Protein AF-A0A9K3MWX7-F1 (afdb_monomer)

Foldseek 3Di:
DAADDDDPPDFADADDADDDDPVVVVLVVVVVVVCVVVVVDDDDDDDSHDDHDDDDDDPDDPPPPPPPPDDDDDDDDDDDDDDDRDHD

pLDDT: mean 70.22, std 20.95, range [33.0, 94.12]

Nearest PDB structures (foldseek):
  8wut-assembly1_E  TM=9.000E-01  e=4.265E-01  Moloney murine leukemia virus

Structure (mmCIF, N/CA/C/O backbone):
data_AF-A0A9K3MWX7-F1
#
_entry.id   AF-A0A9K3MWX7-F1
#
loop_
_atom_site.group_PDB
_atom_site.id
_atom_site.type_symbol
_atom_site.label_atom_id
_atom_site.label_alt_id
_atom_site.label_comp_id
_atom_site.label_asym_id
_atom_site.label_entity_id
_atom_site.label_seq_id
_atom_site.pdbx_PDB_ins_code
_atom_site.Cartn_x
_atom_site.Cartn_y
_atom_site.Cartn_z
_atom_site.occupancy
_atom_site.B_iso_or_equiv
_atom_site.auth_seq_id
_atom_site.auth_comp_id
_atom_site.auth_asym_id
_atom_site.auth_atom_id
_atom_site.pdbx_PDB_model_num
ATOM 1 N N . MET A 1 1 ? -5.141 8.091 -18.230 1.00 74.12 1 MET A N 1
ATOM 2 C CA . MET A 1 1 ? -4.452 6.913 -17.659 1.00 74.12 1 MET A CA 1
ATOM 3 C C . MET A 1 1 ? -3.060 7.330 -17.227 1.00 74.12 1 MET A C 1
ATOM 5 O O . MET A 1 1 ? -2.417 8.051 -17.978 1.00 74.12 1 MET A O 1
ATOM 9 N N . HIS A 1 2 ? -2.625 6.940 -16.032 1.00 82.88 2 HIS A N 1
ATOM 10 C CA . HIS A 1 2 ? -1.282 7.236 -15.533 1.00 82.88 2 HIS A CA 1
ATOM 11 C C . HIS A 1 2 ? -0.383 6.010 -15.751 1.00 82.88 2 HIS A C 1
ATOM 13 O O . HIS A 1 2 ? -0.822 4.893 -15.497 1.00 82.88 2 HIS A O 1
ATOM 19 N N . LYS A 1 3 ? 0.851 6.209 -16.229 1.00 84.50 3 LYS A N 1
ATOM 20 C CA . LYS A 1 3 ? 1.817 5.137 -16.517 1.00 84.50 3 LYS A CA 1
ATOM 21 C C . LYS A 1 3 ? 3.114 5.389 -15.743 1.00 84.50 3 LYS A C 1
ATOM 23 O O . LYS A 1 3 ? 3.671 6.476 -15.866 1.00 84.50 3 LYS A O 1
ATOM 28 N N . ILE A 1 4 ? 3.608 4.394 -15.000 1.00 84.50 4 ILE A N 1
ATOM 29 C CA . ILE A 1 4 ? 4.987 4.412 -14.478 1.00 84.50 4 ILE A CA 1
ATOM 30 C C . ILE A 1 4 ? 5.911 3.972 -15.601 1.00 84.50 4 ILE A C 1
ATOM 32 O O . ILE A 1 4 ? 5.660 2.965 -16.263 1.00 84.50 4 ILE A O 1
ATOM 36 N N . ILE A 1 5 ? 6.968 4.745 -15.820 1.00 87.44 5 ILE A N 1
ATOM 37 C CA . ILE A 1 5 ? 8.062 4.378 -16.711 1.00 87.44 5 ILE A CA 1
ATOM 38 C C . ILE A 1 5 ? 9.171 3.819 -15.823 1.00 87.44 5 ILE A C 1
ATOM 40 O O . ILE A 1 5 ? 9.674 4.522 -14.948 1.00 87.44 5 ILE A O 1
ATOM 44 N N . THR A 1 6 ? 9.524 2.558 -16.044 1.00 85.00 6 THR A N 1
ATOM 45 C CA . THR A 1 6 ? 10.593 1.864 -15.321 1.00 85.00 6 THR A CA 1
ATOM 46 C C . THR A 1 6 ? 11.785 1.680 -16.261 1.00 85.00 6 THR A C 1
ATOM 48 O O . THR A 1 6 ? 11.597 1.556 -17.471 1.00 85.00 6 THR A O 1
ATOM 51 N N . THR A 1 7 ? 13.011 1.688 -15.732 1.00 88.25 7 THR A N 1
ATOM 52 C CA . THR A 1 7 ? 14.227 1.396 -16.509 1.00 88.25 7 THR A CA 1
ATOM 53 C C . THR A 1 7 ? 14.204 -0.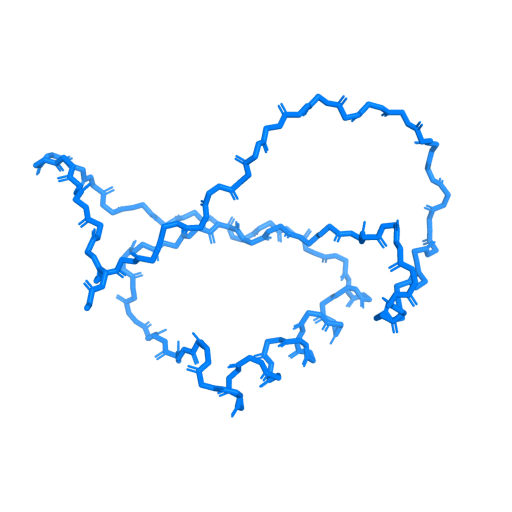035 -17.052 1.00 88.25 7 THR A C 1
ATOM 55 O O . THR A 1 7 ? 13.711 -0.932 -16.369 1.00 88.25 7 THR A O 1
ATOM 58 N N . GLU A 1 8 ? 14.768 -0.248 -18.244 1.00 80.12 8 GLU A N 1
ATOM 59 C CA . GLU A 1 8 ? 14.700 -1.514 -19.002 1.00 80.12 8 GLU A CA 1
ATOM 60 C C . GLU A 1 8 ? 15.226 -2.738 -18.221 1.00 80.12 8 GLU A C 1
ATOM 62 O O . GLU A 1 8 ? 14.684 -3.830 -18.365 1.00 80.12 8 GLU A O 1
ATOM 67 N N . ASP A 1 9 ? 16.184 -2.545 -17.307 1.00 83.12 9 ASP A N 1
ATOM 68 C CA . ASP A 1 9 ? 16.782 -3.614 -16.489 1.00 83.12 9 ASP A CA 1
ATOM 69 C C . ASP A 1 9 ? 16.196 -3.747 -15.069 1.00 83.12 9 ASP A C 1
ATOM 71 O O . ASP A 1 9 ? 16.739 -4.466 -14.219 1.00 83.12 9 ASP A O 1
ATOM 75 N N . ALA A 1 10 ? 15.116 -3.027 -14.749 1.00 83.06 10 ALA A N 1
ATOM 76 C CA . ALA A 1 10 ? 14.570 -3.041 -13.396 1.00 83.06 10 ALA A CA 1
ATOM 77 C C . ALA A 1 10 ? 13.921 -4.388 -13.063 1.00 83.06 10 ALA A C 1
ATOM 79 O O . ALA A 1 10 ? 12.900 -4.779 -13.629 1.00 83.06 10 ALA A O 1
ATOM 80 N N . LYS A 1 11 ? 14.491 -5.081 -12.077 1.00 84.94 11 LYS A N 1
ATOM 81 C CA . LYS A 1 11 ? 13.966 -6.362 -11.605 1.00 84.94 11 LYS A CA 1
ATOM 82 C C . LYS A 1 11 ? 12.852 -6.153 -10.576 1.00 84.94 11 LYS A C 1
ATOM 84 O O . LYS A 1 11 ? 13.051 -5.382 -9.631 1.00 84.94 11 LYS A O 1
ATOM 89 N N . PRO A 1 12 ? 11.724 -6.879 -10.695 1.00 82.88 12 PRO A N 1
ATOM 90 C CA . PRO A 1 12 ? 10.694 -6.872 -9.673 1.00 82.88 12 PRO A CA 1
ATOM 91 C C . PRO A 1 12 ? 11.262 -7.335 -8.342 1.00 82.88 12 PRO A C 1
ATOM 93 O O . PRO A 1 12 ? 11.882 -8.394 -8.251 1.00 82.88 12 PRO A O 1
ATOM 96 N N . THR A 1 13 ? 11.051 -6.522 -7.310 1.00 83.69 13 THR A N 1
ATOM 97 C CA . THR A 1 13 ? 11.465 -6.854 -5.949 1.00 83.69 13 THR A CA 1
ATOM 98 C C . THR A 1 13 ? 10.242 -7.000 -5.060 1.00 83.69 13 THR A C 1
ATOM 100 O O . THR A 1 13 ? 9.329 -6.170 -5.065 1.00 83.69 13 THR A O 1
ATOM 103 N N . ARG A 1 14 ? 10.249 -8.079 -4.275 1.00 82.94 14 ARG A N 1
ATOM 104 C CA . ARG A 1 14 ? 9.261 -8.349 -3.240 1.00 82.94 14 ARG A CA 1
ATOM 105 C C . ARG A 1 14 ? 9.889 -8.087 -1.883 1.00 82.94 14 ARG A C 1
ATOM 107 O O . ARG A 1 14 ? 10.615 -8.925 -1.352 1.00 82.94 14 ARG A O 1
ATOM 114 N N . GLU A 1 15 ? 9.600 -6.925 -1.322 1.00 84.50 15 GLU A N 1
ATOM 115 C CA . GLU A 1 15 ? 10.047 -6.590 0.021 1.00 84.50 15 GLU A CA 1
ATOM 116 C C . GLU A 1 15 ? 9.107 -7.181 1.077 1.00 84.50 15 GLU A C 1
ATOM 118 O O . GLU A 1 15 ? 7.882 -7.203 0.932 1.00 84.50 15 GLU A O 1
ATOM 123 N N . ALA A 1 16 ? 9.689 -7.676 2.171 1.00 84.12 16 ALA A N 1
ATOM 124 C CA . ALA A 1 16 ? 8.915 -8.196 3.287 1.00 84.12 16 ALA A CA 1
ATOM 125 C C . ALA A 1 16 ? 8.206 -7.057 4.032 1.00 84.12 16 ALA A C 1
ATOM 127 O O . ALA A 1 16 ? 8.805 -6.034 4.377 1.00 84.12 16 ALA A O 1
ATOM 128 N N . GLN A 1 17 ? 6.927 -7.263 4.345 1.00 82.62 17 GLN A N 1
ATOM 129 C CA . GLN A 1 17 ? 6.145 -6.291 5.097 1.00 82.62 17 GLN A CA 1
ATOM 130 C C . GLN A 1 17 ? 6.718 -6.111 6.510 1.00 82.62 17 GLN A C 1
ATOM 132 O O . GLN A 1 17 ? 6.949 -7.076 7.244 1.00 82.62 17 GLN A O 1
ATOM 137 N N . ARG A 1 18 ? 6.908 -4.854 6.923 1.00 83.31 18 ARG A N 1
ATOM 138 C CA . ARG A 1 18 ? 7.396 -4.519 8.267 1.00 83.31 18 ARG A CA 1
ATOM 139 C C . ARG A 1 18 ? 6.386 -4.948 9.336 1.00 83.31 18 ARG A C 1
ATOM 141 O O . ARG A 1 18 ? 5.172 -4.863 9.140 1.00 83.31 18 ARG A O 1
ATOM 148 N N . ARG A 1 19 ? 6.888 -5.386 10.498 1.00 84.69 19 ARG A N 1
ATOM 149 C CA . ARG A 1 19 ? 6.043 -5.815 11.622 1.00 84.69 19 ARG A CA 1
ATOM 150 C C . ARG A 1 19 ? 5.243 -4.628 12.162 1.00 84.69 19 ARG A C 1
ATOM 152 O O . ARG A 1 19 ? 5.821 -3.659 12.643 1.00 84.69 19 ARG A O 1
ATOM 159 N N . LEU A 1 20 ? 3.917 -4.736 12.123 1.00 80.69 20 LEU A N 1
ATOM 160 C CA . LEU A 1 20 ? 3.001 -3.752 12.700 1.00 80.69 20 LEU A CA 1
ATOM 161 C C . LEU A 1 20 ? 2.565 -4.171 14.106 1.00 80.69 20 LEU A C 1
ATOM 163 O O . LEU A 1 20 ? 2.396 -5.358 14.391 1.00 80.69 20 LEU A O 1
ATOM 167 N N . ASN A 1 21 ? 2.323 -3.185 14.971 1.00 82.12 21 ASN A N 1
ATOM 168 C CA . ASN A 1 21 ? 1.693 -3.426 16.267 1.00 82.12 21 ASN A CA 1
ATOM 169 C C . ASN A 1 21 ? 0.264 -3.972 16.061 1.00 82.12 21 ASN A C 1
ATOM 171 O O . ASN A 1 21 ? -0.456 -3.432 15.215 1.00 82.12 21 ASN A O 1
ATOM 175 N N . PRO A 1 22 ? -0.193 -4.970 16.843 1.00 83.38 22 PRO A N 1
ATOM 176 C CA . PRO A 1 22 ? -1.531 -5.555 16.695 1.00 83.38 22 PRO A CA 1
ATOM 177 C C . PRO A 1 22 ? -2.663 -4.517 16.703 1.00 83.38 22 PRO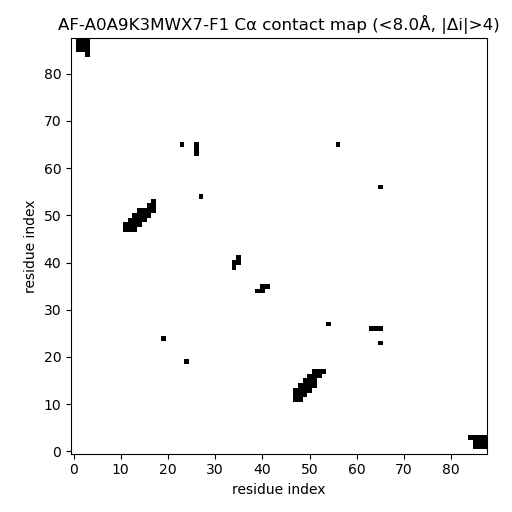 A C 1
ATOM 179 O O . PRO A 1 22 ? -3.521 -4.545 15.826 1.00 83.38 22 PRO A O 1
ATOM 182 N N . ASN A 1 23 ? -2.591 -3.526 17.599 1.00 81.00 23 ASN A N 1
ATOM 183 C CA . ASN A 1 23 ? -3.571 -2.435 17.686 1.00 81.00 23 ASN A CA 1
ATOM 184 C C . ASN A 1 23 ? -3.654 -1.601 16.397 1.00 81.00 23 ASN A C 1
ATOM 186 O O . ASN A 1 23 ? -4.730 -1.177 15.988 1.00 81.00 23 ASN A O 1
ATOM 190 N N . LEU A 1 24 ? -2.517 -1.367 15.732 1.00 81.50 24 LEU A N 1
ATOM 191 C CA . LEU A 1 24 ? -2.484 -0.624 14.471 1.00 81.50 24 LEU A CA 1
ATOM 192 C C . LEU A 1 24 ? -2.997 -1.473 13.309 1.00 81.50 24 LEU A C 1
ATOM 194 O O . LEU A 1 24 ? -3.615 -0.938 12.395 1.00 81.50 24 LEU A O 1
ATOM 198 N N . ARG A 1 25 ? -2.798 -2.795 13.351 1.00 83.94 25 ARG A N 1
ATOM 199 C CA . ARG A 1 25 ? -3.258 -3.708 12.298 1.00 83.94 25 ARG A CA 1
ATOM 200 C C . ARG A 1 25 ? -4.774 -3.647 12.111 1.00 83.94 25 ARG A C 1
ATOM 202 O O . ARG A 1 25 ? -5.240 -3.691 10.977 1.00 83.94 25 ARG A O 1
ATOM 209 N N . GLU A 1 26 ? -5.540 -3.531 13.192 1.00 86.25 26 GLU A N 1
ATOM 210 C CA . GLU A 1 26 ? -7.000 -3.396 13.106 1.00 86.25 2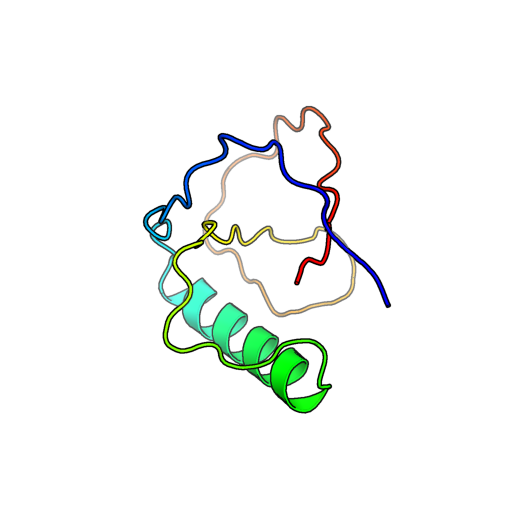6 GLU A CA 1
ATOM 211 C C . GLU A 1 26 ? -7.437 -2.072 12.476 1.00 86.25 26 GLU A C 1
ATOM 213 O O . GLU A 1 26 ? -8.374 -2.050 11.678 1.00 86.25 26 GLU A O 1
ATOM 218 N N . VAL A 1 27 ? -6.747 -0.976 12.798 1.00 84.00 27 VAL A N 1
ATOM 219 C CA . VAL A 1 27 ? -7.024 0.345 12.216 1.00 84.00 27 VAL A CA 1
ATOM 220 C C . VAL A 1 27 ? -6.723 0.335 10.719 1.00 84.00 27 VAL A C 1
ATOM 222 O O . VAL A 1 27 ? -7.577 0.719 9.925 1.00 84.00 27 VAL A O 1
ATOM 225 N N . VAL A 1 28 ? -5.562 -0.200 10.333 1.00 85.62 28 VAL A N 1
ATOM 226 C CA . VAL A 1 28 ? -5.154 -0.324 8.926 1.00 85.62 28 VAL A CA 1
ATOM 227 C C . VAL A 1 28 ? -6.154 -1.159 8.139 1.00 85.62 28 VAL A C 1
ATOM 229 O O . VAL A 1 28 ? -6.571 -0.746 7.067 1.00 85.62 28 VAL A O 1
ATOM 232 N N . LYS A 1 29 ? -6.603 -2.301 8.677 1.00 87.81 29 LYS A N 1
ATOM 233 C CA . LYS A 1 29 ? -7.625 -3.128 8.015 1.00 87.81 29 LYS A CA 1
ATOM 234 C C . LYS A 1 29 ? -8.902 -2.336 7.722 1.00 87.81 29 LYS A C 1
ATOM 236 O O . LYS A 1 29 ? -9.433 -2.441 6.623 1.00 87.81 29 LYS A O 1
ATOM 241 N N . LYS A 1 30 ? -9.379 -1.528 8.675 1.00 89.50 30 LYS A N 1
ATOM 242 C CA . LYS A 1 30 ? -10.577 -0.692 8.485 1.00 89.50 30 LYS A CA 1
ATOM 243 C C . LYS A 1 30 ? -10.370 0.382 7.417 1.00 89.50 30 LYS A C 1
ATOM 245 O O . LYS A 1 30 ? -11.305 0.685 6.688 1.00 89.50 30 LYS A O 1
ATOM 250 N N . GLU A 1 31 ? -9.179 0.965 7.328 1.00 88.94 31 GLU A N 1
ATOM 251 C CA . GLU A 1 31 ? -8.859 1.960 6.296 1.00 88.94 31 GLU A CA 1
ATOM 252 C C . GLU A 1 31 ? -8.712 1.325 4.907 1.00 88.94 31 GLU A C 1
ATOM 254 O O . GLU A 1 31 ? -9.263 1.850 3.945 1.00 88.94 31 GLU A O 1
ATOM 259 N N . VAL A 1 32 ? -8.077 0.154 4.813 1.00 88.12 32 VAL A N 1
ATOM 260 C CA . VAL A 1 32 ? -7.954 -0.611 3.561 1.00 88.12 32 VAL A CA 1
ATOM 261 C C . VAL A 1 32 ? -9.328 -0.982 3.004 1.00 88.12 32 VAL A C 1
ATOM 263 O O . VAL A 1 32 ? -9.562 -0.797 1.816 1.00 88.12 32 VAL A O 1
ATOM 266 N N . ILE A 1 33 ? -10.258 -1.439 3.851 1.00 92.69 33 ILE A N 1
ATOM 267 C CA . ILE A 1 33 ? -11.633 -1.749 3.423 1.00 92.69 33 ILE A CA 1
ATOM 268 C C . ILE A 1 33 ? -12.325 -0.499 2.870 1.00 92.69 33 ILE A C 1
ATOM 270 O O . ILE A 1 33 ? -12.896 -0.556 1.790 1.00 92.69 33 ILE A O 1
ATOM 274 N N . LYS A 1 34 ? -12.193 0.658 3.531 1.00 91.50 34 LYS A N 1
ATOM 275 C CA . LYS A 1 34 ? -12.761 1.916 3.016 1.00 91.50 34 LYS A CA 1
ATOM 276 C C . LYS A 1 34 ? -12.219 2.289 1.635 1.00 91.50 34 LYS A C 1
ATOM 278 O O . LYS A 1 34 ? -12.960 2.836 0.828 1.00 91.50 34 LYS A O 1
ATOM 283 N N . TRP A 1 35 ? -10.938 2.040 1.367 1.00 92.31 35 TRP A N 1
ATOM 284 C CA . TRP A 1 35 ? -10.347 2.313 0.055 1.00 92.31 35 TRP A CA 1
ATOM 285 C C . TRP A 1 35 ? -10.753 1.291 -1.008 1.00 92.31 35 TRP A C 1
ATOM 287 O O . TRP A 1 35 ? -10.899 1.681 -2.165 1.00 92.31 35 TRP A O 1
ATOM 297 N N . LEU A 1 36 ? -10.957 0.026 -0.623 1.00 91.44 36 LEU A N 1
ATOM 298 C CA . LEU A 1 36 ? -11.530 -1.003 -1.497 1.00 91.44 36 LEU A CA 1
ATOM 299 C C . LEU A 1 36 ? -12.969 -0.638 -1.884 1.00 91.44 36 LEU A C 1
ATOM 301 O O . LEU A 1 36 ? -13.285 -0.608 -3.068 1.00 91.44 36 LEU A O 1
ATOM 305 N N . ASP A 1 37 ? -13.804 -0.276 -0.907 1.00 92.56 37 ASP A N 1
ATOM 306 C CA . ASP A 1 37 ? -15.201 0.125 -1.133 1.00 92.56 37 ASP A CA 1
ATOM 307 C C . ASP A 1 37 ? -15.301 1.405 -1.976 1.00 92.56 37 ASP A C 1
ATOM 309 O O . ASP A 1 37 ? -16.199 1.549 -2.802 1.00 92.56 37 ASP A O 1
ATOM 313 N N . ALA A 1 38 ? -14.358 2.335 -1.800 1.00 94.12 38 ALA A N 1
ATOM 314 C CA . ALA A 1 38 ? -14.262 3.546 -2.612 1.00 94.12 38 ALA A CA 1
ATOM 315 C C . ALA A 1 38 ? -13.692 3.302 -4.025 1.00 94.12 38 ALA A C 1
ATOM 317 O O . ALA A 1 38 ? -13.625 4.245 -4.812 1.00 94.12 38 ALA A O 1
ATOM 318 N N . GLY A 1 39 ? -13.238 2.083 -4.344 1.00 91.19 39 GLY A N 1
ATOM 319 C CA . GLY A 1 39 ? -12.628 1.748 -5.635 1.00 91.19 39 GLY A CA 1
ATOM 320 C C . GLY A 1 39 ? -11.266 2.407 -5.882 1.00 91.19 39 GLY A C 1
ATOM 321 O O . GLY A 1 39 ? -10.835 2.513 -7.027 1.00 91.19 39 GLY A O 1
ATOM 322 N N . ILE A 1 40 ? -10.585 2.871 -4.827 1.00 90.38 40 ILE A N 1
ATOM 323 C CA . ILE A 1 40 ? -9.255 3.500 -4.925 1.00 90.38 40 ILE A CA 1
ATOM 324 C C . ILE A 1 40 ? -8.173 2.433 -5.119 1.00 90.38 40 ILE A C 1
ATOM 326 O O . ILE A 1 40 ? -7.200 2.653 -5.838 1.00 90.38 40 ILE A O 1
ATOM 330 N N . ILE A 1 41 ? -8.338 1.282 -4.463 1.00 91.81 41 ILE A N 1
ATOM 331 C CA . ILE A 1 41 ? -7.445 0.125 -4.575 1.00 91.81 41 ILE A CA 1
ATOM 332 C C . ILE A 1 41 ? -8.241 -1.110 -4.998 1.00 91.81 41 ILE A C 1
ATOM 334 O O . ILE A 1 41 ? -9.441 -1.196 -4.748 1.00 91.81 41 ILE A O 1
ATOM 338 N N . TYR A 1 42 ? -7.560 -2.081 -5.601 1.00 90.06 42 TYR A N 1
ATOM 339 C CA . TYR A 1 42 ? -8.129 -3.363 -6.008 1.00 90.06 42 TYR A 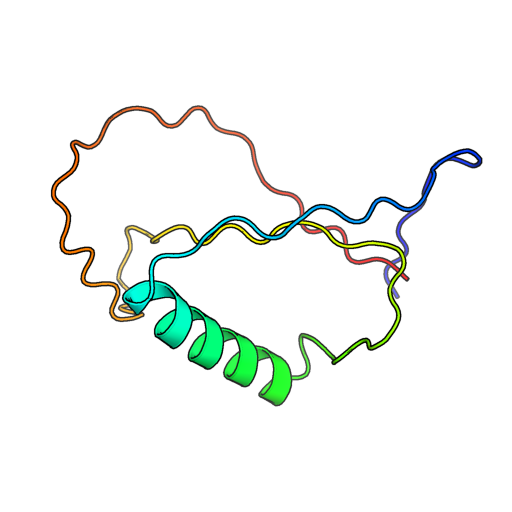CA 1
ATOM 340 C C . TYR A 1 42 ? -7.225 -4.515 -5.544 1.00 90.06 42 TYR A C 1
ATOM 342 O O . TYR A 1 42 ? -6.016 -4.321 -5.380 1.00 90.06 42 TYR A O 1
ATOM 350 N N . PRO A 1 43 ? -7.786 -5.707 -5.274 1.00 86.06 43 PRO A N 1
ATOM 351 C CA . PRO A 1 43 ? -6.989 -6.860 -4.884 1.00 86.06 43 PRO A CA 1
ATOM 352 C C . PRO A 1 43 ? -6.173 -7.378 -6.074 1.00 86.06 43 PRO A C 1
ATOM 354 O O . PRO A 1 43 ? -6.705 -7.579 -7.164 1.00 86.06 43 PRO A O 1
ATOM 357 N N . ILE A 1 44 ? -4.886 -7.633 -5.840 1.00 86.81 44 ILE A N 1
ATOM 358 C CA . ILE A 1 44 ? -3.961 -8.248 -6.798 1.00 86.81 44 ILE A CA 1
ATOM 359 C C . ILE A 1 44 ? -3.427 -9.524 -6.151 1.00 86.81 44 ILE A C 1
ATOM 361 O O . ILE A 1 44 ? -3.003 -9.494 -4.994 1.00 86.81 44 ILE A O 1
ATOM 365 N N . SER A 1 45 ? -3.476 -10.643 -6.873 1.00 79.19 45 SER A N 1
ATOM 366 C CA . SER A 1 45 ? -3.109 -11.951 -6.312 1.00 79.19 45 SER A CA 1
ATOM 367 C C . SER A 1 45 ? -1.626 -12.289 -6.505 1.00 79.19 45 SER A C 1
ATOM 369 O O . SER A 1 45 ? -1.038 -12.961 -5.660 1.00 79.19 45 SER A O 1
ATOM 371 N N . ASP A 1 46 ? -1.009 -11.815 -7.587 1.00 79.44 46 ASP A N 1
ATOM 372 C CA . ASP A 1 46 ? 0.250 -12.340 -8.127 1.00 79.44 46 ASP A CA 1
ATOM 373 C C . ASP A 1 46 ? 1.271 -11.252 -8.516 1.00 79.44 46 ASP A C 1
ATOM 375 O O . ASP A 1 46 ? 2.086 -11.438 -9.419 1.00 79.44 46 ASP A O 1
ATOM 379 N N . SER A 1 47 ? 1.300 -10.115 -7.811 1.00 82.38 47 SER A N 1
ATOM 380 C CA . SER A 1 47 ? 2.287 -9.073 -8.106 1.00 82.38 47 SER A CA 1
ATOM 381 C C . SER A 1 47 ? 3.715 -9.521 -7.762 1.00 82.38 47 SER A C 1
ATOM 383 O O . SER A 1 47 ? 4.049 -9.842 -6.617 1.00 82.38 47 SER A O 1
ATOM 385 N N . ALA A 1 48 ? 4.600 -9.484 -8.762 1.00 83.31 48 ALA A N 1
ATOM 386 C CA . ALA A 1 48 ? 6.039 -9.671 -8.559 1.00 83.31 48 ALA A CA 1
ATOM 387 C C . ALA A 1 48 ? 6.660 -8.513 -7.747 1.00 83.31 48 ALA A C 1
ATOM 389 O O . ALA A 1 48 ? 7.691 -8.677 -7.096 1.00 83.31 48 ALA A O 1
ATOM 390 N N . TRP A 1 49 ? 5.997 -7.354 -7.758 1.00 85.06 49 TRP A N 1
ATOM 391 C CA . TRP A 1 49 ? 6.353 -6.165 -6.995 1.00 85.06 49 TRP A CA 1
ATOM 392 C C . TRP A 1 49 ? 5.574 -6.113 -5.683 1.00 85.06 49 TRP A C 1
ATOM 394 O O . TRP A 1 49 ? 4.342 -6.184 -5.681 1.00 85.06 49 TRP A O 1
ATOM 404 N N . VAL A 1 50 ? 6.282 -5.946 -4.567 1.00 84.94 50 VAL A N 1
ATOM 405 C CA . VAL A 1 50 ? 5.669 -5.633 -3.270 1.00 84.94 50 VAL A CA 1
ATOM 406 C C . VAL A 1 50 ? 6.541 -4.612 -2.564 1.00 84.94 50 VAL A C 1
ATOM 408 O O . VAL A 1 50 ? 7.701 -4.893 -2.267 1.00 84.94 50 VAL A O 1
ATOM 411 N N . SER A 1 51 ? 5.967 -3.450 -2.268 1.00 83.19 51 SER A N 1
ATOM 412 C CA . SER A 1 51 ? 6.574 -2.439 -1.410 1.00 83.19 51 SER A CA 1
ATOM 413 C C . SER A 1 51 ? 5.996 -2.533 0.009 1.00 83.19 51 SER A C 1
ATOM 415 O O . SER A 1 51 ? 4.802 -2.804 0.184 1.00 83.19 51 SER A O 1
ATOM 417 N N . PRO A 1 52 ? 6.813 -2.330 1.055 1.00 83.19 52 PRO A N 1
ATOM 418 C CA . PRO A 1 52 ? 6.332 -2.386 2.421 1.00 83.19 52 PRO A CA 1
ATOM 419 C C . PRO A 1 52 ? 5.519 -1.127 2.731 1.00 83.19 52 PRO A C 1
ATOM 421 O O . PRO A 1 52 ? 5.939 -0.002 2.466 1.00 83.19 52 PRO A O 1
ATOM 424 N N . THR A 1 53 ? 4.358 -1.301 3.353 1.00 82.12 53 THR A N 1
ATOM 425 C CA . THR A 1 53 ? 3.510 -0.172 3.762 1.00 82.12 53 THR A CA 1
ATOM 426 C C . THR A 1 53 ? 3.891 0.331 5.154 1.00 82.12 53 THR A C 1
ATOM 428 O O . THR A 1 53 ? 3.986 -0.452 6.103 1.00 82.12 53 THR A O 1
ATOM 431 N N . GLN A 1 54 ? 4.084 1.648 5.289 1.00 81.88 54 GLN A N 1
ATOM 432 C CA . GLN A 1 54 ? 4.370 2.310 6.563 1.00 81.88 54 GLN A CA 1
ATOM 433 C C . GLN A 1 54 ? 3.139 3.072 7.060 1.00 81.88 54 GLN A C 1
ATOM 435 O O . GLN A 1 54 ? 2.554 3.880 6.342 1.00 81.88 54 GLN A O 1
ATOM 440 N N . VAL A 1 55 ? 2.776 2.851 8.324 1.00 81.38 55 VAL A N 1
ATOM 441 C CA . VAL A 1 55 ? 1.641 3.521 8.969 1.00 81.38 55 VAL A CA 1
ATOM 442 C C . VAL A 1 55 ? 2.174 4.652 9.834 1.00 81.38 55 VAL A C 1
ATOM 444 O O . VAL A 1 55 ? 2.901 4.408 10.798 1.00 81.38 55 VAL A O 1
ATOM 447 N N . VAL A 1 56 ? 1.810 5.887 9.497 1.00 81.50 56 VAL A N 1
ATOM 448 C CA . VAL A 1 56 ? 2.242 7.080 10.231 1.00 81.50 56 VAL A CA 1
ATOM 449 C C . VAL A 1 56 ? 1.027 7.761 10.858 1.00 81.50 56 VAL A C 1
ATOM 451 O O . VAL A 1 56 ? 0.131 8.194 10.129 1.00 81.50 56 VAL A O 1
ATOM 454 N N . PRO A 1 57 ? 0.984 7.897 12.195 1.00 73.94 57 PRO A N 1
ATOM 455 C CA . PRO A 1 57 ? -0.033 8.698 12.855 1.00 73.94 57 PRO A CA 1
ATOM 456 C C . PRO A 1 57 ? 0.060 10.164 12.436 1.00 73.94 57 PRO A C 1
ATOM 458 O O . PRO A 1 57 ? 1.087 10.812 12.641 1.00 73.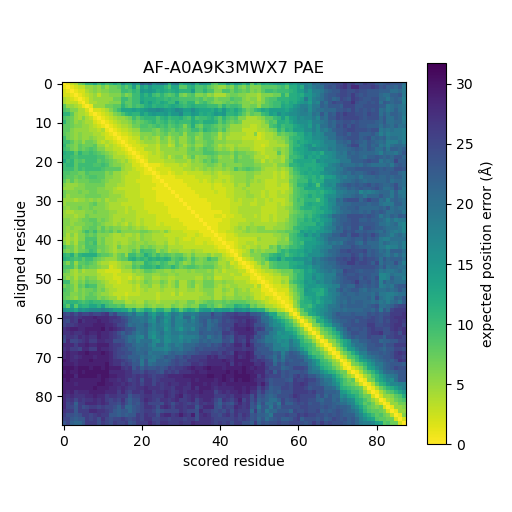94 57 PRO A O 1
ATOM 461 N N . LYS A 1 58 ? -1.016 10.711 11.866 1.00 76.81 58 LYS A N 1
ATOM 462 C CA . LYS A 1 58 ? -1.081 12.135 11.519 1.00 76.81 58 LYS A CA 1
ATOM 463 C C . LYS A 1 58 ? -1.458 12.971 12.747 1.00 76.81 58 LYS A C 1
ATOM 465 O O . LYS A 1 58 ? -2.467 12.713 13.397 1.00 76.81 58 LYS A O 1
ATOM 470 N N . LYS A 1 59 ? -0.671 14.013 13.041 1.00 65.38 59 LYS A N 1
ATOM 471 C CA . LYS A 1 59 ? -0.991 15.041 14.049 1.00 65.38 59 LYS A CA 1
ATOM 472 C C . LYS A 1 59 ? -1.920 16.110 13.450 1.00 65.38 59 LYS A C 1
ATOM 474 O O . LYS A 1 59 ? -1.458 17.205 13.169 1.00 65.38 59 LYS A O 1
ATOM 479 N N . ALA A 1 60 ? -3.199 15.808 13.218 1.00 51.56 60 ALA A N 1
ATOM 480 C CA . ALA A 1 60 ? -4.222 16.834 12.952 1.00 51.56 60 ALA A CA 1
ATOM 481 C C . ALA A 1 60 ? -5.634 16.227 12.940 1.00 51.56 60 ALA A C 1
ATOM 483 O O . ALA A 1 60 ? -5.907 15.400 12.079 1.00 51.56 60 ALA A O 1
ATOM 484 N N . GLY A 1 61 ? -6.499 16.675 13.863 1.00 49.69 61 GLY A N 1
ATOM 485 C CA . GLY A 1 61 ? -7.974 16.814 13.800 1.00 49.69 61 GLY A CA 1
ATOM 486 C C . GLY A 1 61 ? -8.887 15.671 13.327 1.00 49.69 61 GLY A C 1
ATOM 487 O O . GLY A 1 61 ? -9.946 15.463 13.911 1.00 49.69 61 GLY A O 1
ATOM 488 N N . ILE A 1 62 ? -8.521 14.916 12.299 1.00 49.56 62 ILE A N 1
ATOM 489 C CA . ILE A 1 62 ? -9.273 13.772 11.795 1.00 49.56 62 ILE A CA 1
ATOM 490 C C . ILE A 1 62 ? -8.885 12.583 12.670 1.00 49.56 62 ILE A C 1
ATOM 492 O O . ILE A 1 62 ? -7.918 11.872 12.397 1.00 49.56 62 ILE A O 1
ATOM 496 N N . GLN A 1 63 ? -9.611 12.398 13.774 1.00 45.69 63 GLN A N 1
ATOM 497 C CA . GLN A 1 63 ? -9.490 11.221 14.632 1.00 45.69 63 GLN A CA 1
ATOM 498 C C . GLN A 1 63 ? -9.911 9.949 13.864 1.00 45.69 63 GLN A C 1
ATOM 500 O O . GLN A 1 63 ? -10.963 9.366 14.118 1.00 45.69 63 GLN A O 1
ATOM 505 N N . SER A 1 64 ? -9.052 9.438 12.978 1.00 42.84 64 SER A N 1
ATOM 506 C CA . SER A 1 64 ? -8.850 7.988 12.955 1.00 42.84 64 SER A CA 1
ATOM 507 C C . SER A 1 64 ? -8.232 7.680 14.313 1.00 42.84 64 SER A C 1
ATOM 509 O O . SER A 1 64 ? -7.211 8.260 14.673 1.00 42.84 64 SER A O 1
ATOM 511 N N . ARG A 1 65 ? -8.952 6.929 15.147 1.00 39.53 65 ARG A N 1
ATOM 512 C CA . ARG A 1 65 ? -8.742 6.784 16.596 1.00 39.53 65 ARG A CA 1
ATOM 513 C C . ARG A 1 65 ? -7.409 6.084 16.912 1.00 39.53 65 ARG A C 1
ATOM 515 O O . ARG A 1 65 ? -7.386 4.969 17.418 1.00 39.53 65 ARG A O 1
ATOM 522 N N . MET A 1 66 ? -6.286 6.735 16.636 1.00 42.91 66 MET A N 1
ATOM 523 C CA . MET A 1 66 ? -4.950 6.313 17.025 1.00 42.91 66 MET A CA 1
ATOM 524 C C . MET A 1 66 ? -4.702 6.781 18.456 1.00 42.91 66 MET A C 1
ATOM 526 O O . MET A 1 66 ? -4.046 7.791 18.703 1.00 42.91 66 MET A O 1
ATOM 530 N N . LYS A 1 67 ? -5.209 6.022 19.433 1.00 33.66 67 LYS A N 1
ATOM 531 C CA . LYS A 1 67 ? -4.571 6.013 20.753 1.00 33.66 67 LYS A CA 1
ATOM 532 C C . LYS A 1 67 ? -3.237 5.288 20.590 1.00 33.66 67 LYS A C 1
ATOM 534 O O . LYS A 1 67 ? -3.151 4.073 20.739 1.00 33.66 67 LYS A O 1
ATOM 539 N N . VAL A 1 68 ? -2.192 6.042 20.262 1.00 40.34 68 VAL A N 1
ATOM 540 C CA . VAL A 1 68 ? -0.817 5.602 20.494 1.00 40.34 68 VAL A CA 1
ATOM 541 C C . VAL A 1 68 ? -0.628 5.595 22.009 1.00 40.34 68 VAL A C 1
ATOM 543 O O . VAL A 1 68 ? -0.234 6.590 22.609 1.00 40.34 68 VAL A O 1
ATOM 546 N N . VAL A 1 69 ? -0.962 4.480 22.658 1.00 42.34 69 VAL A N 1
ATOM 547 C CA . VAL A 1 69 ? -0.415 4.196 23.986 1.00 42.34 69 VAL A CA 1
ATOM 548 C C . VAL A 1 69 ? 0.989 3.672 23.743 1.00 42.34 69 VAL A C 1
ATOM 550 O O . VAL A 1 69 ? 1.194 2.479 23.578 1.00 42.34 69 VAL A O 1
ATOM 553 N N . ASN A 1 70 ? 1.913 4.609 23.569 1.00 39.16 70 ASN A N 1
ATOM 554 C CA . ASN A 1 70 ? 3.323 4.480 23.908 1.00 39.16 70 ASN A CA 1
ATOM 555 C C . ASN A 1 70 ? 3.909 5.888 23.833 1.00 39.16 70 ASN A C 1
ATOM 557 O O . ASN A 1 70 ? 4.081 6.455 22.755 1.00 39.16 70 ASN A O 1
ATOM 561 N N . LYS A 1 71 ? 4.142 6.476 25.010 1.00 41.69 71 LYS A N 1
ATOM 562 C CA . LYS A 1 71 ? 4.867 7.735 25.150 1.00 41.69 71 LYS A CA 1
ATOM 563 C C . LYS A 1 71 ? 6.282 7.537 24.604 1.00 41.69 71 LYS A C 1
ATOM 565 O O . LYS A 1 71 ? 7.084 6.872 25.247 1.00 41.69 71 LYS A O 1
ATOM 570 N N . LEU A 1 72 ? 6.587 8.125 23.452 1.00 44.19 72 LEU A N 1
ATOM 571 C CA . LEU A 1 72 ? 7.958 8.362 23.004 1.00 44.19 72 LEU A CA 1
ATOM 572 C C . LEU A 1 72 ? 8.070 9.821 22.522 1.00 44.19 72 LEU A C 1
ATOM 574 O O . LEU A 1 72 ? 7.109 10.333 21.938 1.00 44.19 72 LEU A O 1
ATOM 578 N N . PRO A 1 73 ? 9.175 10.517 22.854 1.00 35.12 73 PRO A N 1
ATOM 579 C CA . PRO A 1 73 ? 9.281 11.972 22.762 1.00 35.12 73 PRO A CA 1
ATOM 580 C C . PRO A 1 73 ? 9.337 12.484 21.312 1.00 35.12 73 PRO A C 1
ATOM 582 O O . PRO A 1 73 ? 9.689 11.735 20.399 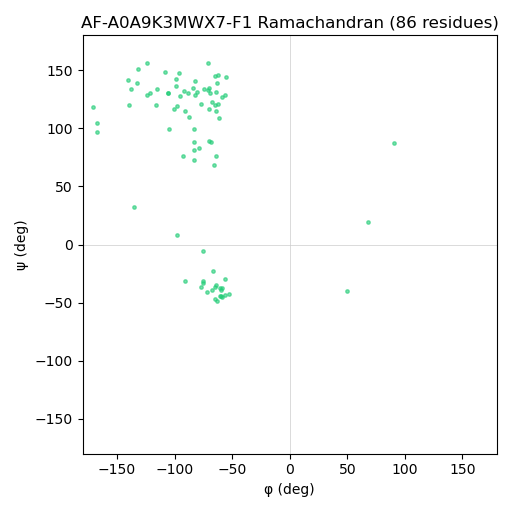1.00 35.12 73 PRO A O 1
ATOM 585 N N . PRO A 1 74 ? 8.956 13.754 21.081 1.00 40.03 74 PRO A N 1
ATOM 586 C CA . PRO A 1 74 ? 8.674 14.271 19.757 1.00 40.03 74 PRO A CA 1
ATOM 587 C C . PRO A 1 74 ? 9.926 14.905 19.156 1.00 40.03 74 PRO A C 1
ATOM 589 O O . PRO A 1 74 ? 9.993 16.121 19.105 1.00 40.03 74 PRO A O 1
ATOM 592 N N . ASP A 1 75 ? 10.891 14.124 18.677 1.00 44.03 75 ASP A N 1
ATOM 593 C CA . ASP A 1 75 ? 12.027 14.717 17.969 1.00 44.03 75 ASP A CA 1
ATOM 594 C C . ASP A 1 75 ? 12.445 13.934 16.725 1.00 44.03 75 ASP A C 1
ATOM 596 O O . AS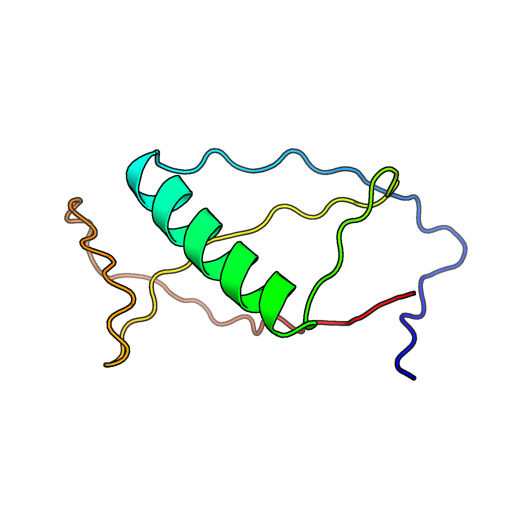P A 1 75 ? 12.662 12.723 16.762 1.00 44.03 75 ASP A O 1
ATOM 600 N N . ARG A 1 76 ? 12.646 14.720 15.656 1.00 39.50 76 ARG A N 1
ATOM 601 C CA . ARG A 1 76 ? 13.267 14.427 14.350 1.00 39.50 76 ARG A CA 1
ATOM 602 C C . ARG A 1 76 ? 12.338 13.942 13.232 1.00 39.50 7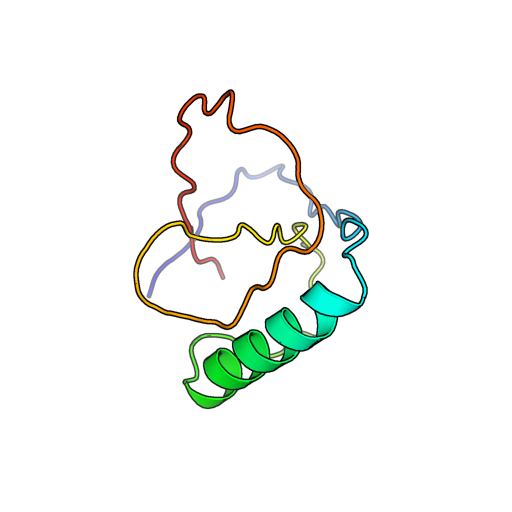6 ARG A C 1
ATOM 604 O O . ARG A 1 76 ? 12.229 12.758 12.936 1.00 39.50 76 ARG A O 1
ATOM 611 N N . LEU A 1 77 ? 11.779 14.914 12.512 1.00 44.72 77 LEU A N 1
ATOM 612 C CA . LEU A 1 77 ? 11.574 14.806 11.066 1.00 44.72 77 LEU A CA 1
ATOM 613 C C . LEU A 1 77 ? 12.805 15.412 10.372 1.00 44.72 77 LEU A C 1
ATOM 615 O O . LEU A 1 77 ? 13.140 16.555 10.678 1.00 44.72 77 LEU A O 1
ATOM 619 N N . PRO A 1 78 ? 13.411 14.743 9.383 1.00 41.81 78 PRO A N 1
ATOM 620 C CA . PRO A 1 78 ? 13.876 15.429 8.196 1.00 41.81 78 PRO A CA 1
ATOM 621 C C . PRO A 1 78 ? 12.917 15.096 7.055 1.00 41.81 78 PRO A C 1
ATOM 623 O O . PRO A 1 78 ? 12.526 13.947 6.845 1.00 41.81 78 PRO A O 1
ATOM 626 N N . GLY A 1 79 ? 12.480 16.152 6.376 1.00 52.97 79 GLY A N 1
ATOM 627 C CA . GLY A 1 79 ? 11.547 16.079 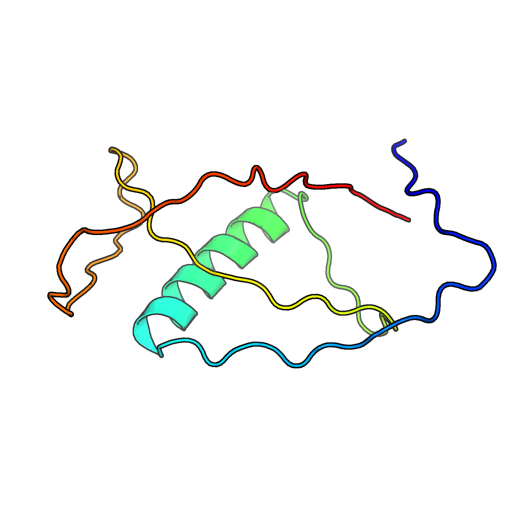5.268 1.00 52.97 79 GLY A CA 1
ATOM 628 C C . GLY A 1 79 ? 12.025 15.151 4.155 1.00 52.97 79 GLY A C 1
ATOM 629 O O . GLY A 1 79 ? 13.202 15.087 3.818 1.00 52.97 79 GLY A O 1
ATOM 630 N N . GLY A 1 80 ? 11.057 14.468 3.563 1.00 38.12 80 GLY A N 1
ATOM 631 C CA . GLY A 1 80 ? 11.202 13.716 2.330 1.00 38.12 80 GLY A CA 1
ATOM 632 C C . GLY A 1 80 ? 9.802 13.369 1.860 1.00 38.12 80 GLY A C 1
ATOM 633 O O . GLY A 1 80 ? 9.170 12.467 2.406 1.00 38.12 80 GLY A O 1
ATOM 634 N N . GLY A 1 81 ? 9.264 14.169 0.937 1.00 42.66 81 GLY A N 1
ATOM 635 C CA . GLY A 1 81 ? 7.940 13.942 0.371 1.00 42.66 81 GLY A CA 1
ATOM 636 C C . GLY A 1 81 ? 7.852 12.542 -0.235 1.00 42.66 81 GLY A C 1
ATOM 637 O O . GLY A 1 81 ? 8.709 12.150 -1.019 1.00 42.66 81 GLY A O 1
ATOM 638 N N . CYS A 1 82 ? 6.822 11.783 0.136 1.00 40.59 82 CYS A N 1
ATOM 639 C CA . CYS A 1 82 ? 6.502 10.530 -0.538 1.00 40.59 82 CYS A CA 1
ATOM 640 C C . CYS A 1 82 ? 5.594 10.839 -1.727 1.00 40.59 82 CYS A C 1
ATOM 642 O O . CYS A 1 82 ? 4.437 11.226 -1.557 1.00 40.59 82 CYS A O 1
ATOM 644 N N . VAL A 1 83 ? 6.148 10.685 -2.927 1.00 34.94 83 VAL A N 1
ATOM 645 C CA . VAL A 1 83 ? 5.415 10.701 -4.191 1.00 34.94 83 VAL A CA 1
ATOM 646 C C . VAL A 1 83 ? 4.709 9.352 -4.329 1.00 34.94 83 VAL A C 1
ATOM 648 O O . VAL A 1 83 ? 5.356 8.308 -4.322 1.00 34.94 83 VAL A O 1
ATOM 651 N N . LEU A 1 84 ? 3.381 9.360 -4.441 1.00 33.81 84 LEU A N 1
ATOM 652 C CA . LEU A 1 84 ? 2.626 8.193 -4.891 1.00 33.81 84 LEU A CA 1
ATOM 653 C C . LEU A 1 84 ? 2.663 8.200 -6.420 1.00 33.81 84 LEU A C 1
ATOM 655 O O . LEU A 1 84 ? 1.916 8.952 -7.044 1.00 33.81 84 LEU A O 1
ATOM 659 N N . THR A 1 85 ? 3.536 7.406 -7.037 1.00 38.78 85 THR A N 1
ATOM 660 C CA . THR A 1 85 ? 3.387 7.098 -8.464 1.00 38.78 85 THR A CA 1
ATOM 661 C C . THR A 1 85 ? 2.547 5.834 -8.593 1.00 38.78 85 THR A C 1
ATOM 663 O O . THR A 1 85 ? 2.940 4.766 -8.132 1.00 38.78 85 THR A O 1
ATOM 666 N N . THR A 1 86 ? 1.362 5.985 -9.176 1.00 33.00 86 THR A N 1
ATOM 667 C CA . THR A 1 86 ? 0.475 4.918 -9.666 1.00 33.00 86 THR A CA 1
ATOM 668 C C . THR A 1 86 ? 1.099 4.250 -10.874 1.00 33.00 86 THR A C 1
ATOM 670 O O . THR A 1 86 ? 1.444 4.986 -11.779 1.00 33.00 86 THR A O 1
ATOM 673 N N . GLY A 1 87 ? 1.197 2.923 -10.966 1.00 36.59 87 GLY A N 1
ATOM 674 C CA . GLY A 1 87 ? 1.719 2.259 -12.167 1.00 36.59 87 GLY A CA 1
ATOM 675 C C . GLY A 1 87 ? 0.984 0.998 -12.535 1.00 36.59 87 GLY A C 1
ATOM 676 O O . GLY A 1 87 ? 0.573 0.261 -11.646 1.00 36.59 87 GLY A O 1
ATOM 677 N N . ASN A 1 88 ? 0.839 0.843 -13.854 1.00 35.66 88 ASN A N 1
ATOM 678 C CA . ASN A 1 88 ? 0.460 -0.370 -14.578 1.00 35.66 88 ASN A CA 1
ATOM 679 C C . ASN A 1 88 ? 1.153 -1.626 -14.057 1.00 35.66 88 ASN A C 1
ATOM 681 O O . ASN A 1 88 ? 2.363 -1.532 -13.750 1.00 35.66 88 ASN A O 1
#

Organism: Helianthus annuus (NCBI:txid4232)

Sequence (88 aa):
MHKIITTEDAKPTREAQRRLNPNLREVVKKEVIKWLDAGIIYPISDSAWVSPTQVVPKKAGIQSRMKVVNKLPPDRLPGGGCVLTTGN

InterPro domains:
  IPR043502 DNA/RNA polymerase superfamily [SSF56672] (2-66)

Solvent-accessible surface area (backbone atoms only — not comparable to full-atom values): 6406 Å² total; per-residue (Å²): 139,72,75,62,86,75,65,95,84,70,72,73,50,68,51,75,68,66,91,71,57,72,78,53,50,59,54,49,52,56,51,52,50,53,33,43,77,69,65,76,49,77,95,75,93,79,68,62,58,37,79,57,77,82,90,76,89,76,96,63,95,72,75,71,85,73,79,74,89,64,96,71,82,96,77,85,84,80,91,73,86,82,80,86,80,64,58,122

Mean predicted aligned error: 14.0 Å

Secondary structure (DSSP, 8-state):
-------TTPPP-BPPPPPPPHHHHHHHHHHHHHHHHTTS----S--S-BPPP------SS---------------------------

Radius of gyration: 16.22 Å; Cα contacts (8 Å, |Δi|>4): 43; chains: 1; bounding box: 32×29×44 Å